Protein AF-A0A5Y3W620-F1 (afdb_monomer)

Solvent-accessible surface area (backbone atoms only — not comparable to full-atom values): 8914 Å² total; per-residue (Å²): 135,62,69,70,54,58,56,48,55,48,51,54,50,54,51,51,51,53,55,48,55,51,52,53,45,49,59,55,48,70,72,64,69,60,83,68,58,56,57,57,50,52,53,52,51,53,52,55,53,49,55,51,51,53,53,51,51,51,51,51,52,52,53,51,52,50,51,53,51,51,48,54,74,73,42,85,85,66,86,76,74,78,82,64,64,93,81,72,74,76,69,87,58,96,68,45,71,67,37,45,30,21,32,68,95,42,70,89,48,41,27,33,27,72,41,70,50,74,40,95,90,72,45,50,31,31,32,32,36,28,70,95,43,73,88,58,64,44,81,40,52,48,90,51,46,39,81,46,81,82,130

Radius of gyration: 24.28 Å; Cα contacts (8 Å, |Δi|>4): 126; chains: 1; bounding box: 57×31×63 Å

Secondary structure (DSSP, 8-state):
--HHHHHHHHHHHHHHHHHHHHHHHHHHHHTT--HHHHHHHHHHHHHHHHHHHHHHHHHHHHHHHHHHHHHHHH-TT----TTS-TT------SS-TT-EEEETTEEEEEEEEEEEEEETTTEEEEEEEEGGGTT--EEEEGGGEEEPPP-

pLDDT: mean 72.56, std 14.12, range [38.78, 90.69]

Nearest PDB structures (foldseek):
  5ycq-assembly1_A  TM=7.975E-01  e=5.982E-03  Escherichia coli 55989
  1vie-assembly1_A  TM=8.573E-01  e=1.016E-01  Escherichia coli
  2p4t-assembly1_A  TM=8.512E-01  e=1.221E-01  Escherichia coli
  3sfm-assembly1_A  TM=8.511E-01  e=1.662E-01  Escherichia coli
  6g4j-assembly1_A  TM=6.777E-01  e=6.438E-01  Bacillus subtilis subsp. subtilis str. 168

Structure (mmCIF, N/CA/C/O backbone):
data_AF-A0A5Y3W620-F1
#
_entry.id   AF-A0A5Y3W620-F1
#
loop_
_atom_site.group_PDB
_atom_site.id
_atom_site.type_symbol
_atom_site.label_atom_id
_atom_site.label_alt_id
_atom_site.label_comp_id
_atom_site.label_asym_id
_atom_site.label_entity_id
_atom_site.label_seq_id
_atom_site.pdbx_PDB_ins_code
_atom_site.Cartn_x
_atom_site.Cartn_y
_atom_site.Cartn_z
_atom_site.occupancy
_atom_site.B_iso_or_equiv
_atom_site.auth_seq_id
_atom_site.auth_comp_id
_atom_site.auth_asym_id
_atom_site.auth_atom_id
_atom_site.pdbx_PDB_model_num
ATOM 1 N N . MET A 1 1 ? 21.868 16.441 16.050 1.00 48.97 1 MET A N 1
ATOM 2 C CA . MET A 1 1 ? 21.662 15.408 15.009 1.00 48.97 1 MET A CA 1
ATOM 3 C C . MET A 1 1 ? 20.619 15.859 13.966 1.00 48.97 1 MET A C 1
ATOM 5 O O . MET A 1 1 ? 19.715 15.107 13.654 1.00 48.97 1 MET A O 1
ATOM 9 N N . LYS A 1 2 ? 20.716 17.093 13.433 1.00 49.09 2 LYS A N 1
ATOM 10 C CA . LYS A 1 2 ? 19.779 17.634 12.414 1.00 49.09 2 LYS A CA 1
ATOM 11 C C . LYS A 1 2 ? 20.323 17.539 10.981 1.00 49.09 2 LYS A C 1
ATOM 13 O O . LYS A 1 2 ? 19.581 17.253 10.056 1.00 49.09 2 LYS A O 1
ATOM 18 N N . ILE A 1 3 ? 21.641 17.665 10.839 1.00 46.03 3 ILE A N 1
ATOM 19 C CA . ILE A 1 3 ? 22.349 17.707 9.551 1.00 46.03 3 ILE A CA 1
ATOM 20 C C . ILE A 1 3 ? 22.187 16.398 8.747 1.00 46.03 3 ILE A C 1
ATOM 22 O O . ILE A 1 3 ? 22.045 16.431 7.532 1.00 46.03 3 ILE A O 1
ATOM 26 N N . ASN A 1 4 ? 22.122 15.241 9.419 1.00 46.78 4 ASN A N 1
ATOM 27 C CA . ASN A 1 4 ? 21.975 13.941 8.746 1.00 46.78 4 ASN A CA 1
ATOM 28 C C . ASN A 1 4 ? 20.578 13.690 8.154 1.00 46.78 4 ASN A C 1
ATOM 30 O O . ASN A 1 4 ? 20.454 12.836 7.280 1.00 46.78 4 ASN A O 1
ATOM 34 N N . HIS A 1 5 ? 19.540 14.385 8.633 1.00 47.38 5 HIS A N 1
ATOM 35 C CA . HIS A 1 5 ? 18.184 14.250 8.093 1.00 47.38 5 HIS A CA 1
ATOM 36 C C . HIS A 1 5 ? 18.023 15.118 6.838 1.00 47.38 5 HIS A C 1
ATOM 38 O O . HIS A 1 5 ? 17.559 14.637 5.814 1.00 47.38 5 HIS A O 1
ATOM 44 N N . GLU A 1 6 ? 18.537 16.352 6.872 1.00 47.28 6 GLU A N 1
ATOM 45 C CA . GLU A 1 6 ? 18.485 17.284 5.735 1.00 47.28 6 GLU A CA 1
ATOM 46 C C . GLU A 1 6 ? 19.289 16.793 4.518 1.00 47.28 6 GLU A C 1
ATOM 48 O O . GLU A 1 6 ? 18.844 16.936 3.381 1.00 47.28 6 GLU A O 1
ATOM 53 N N . ILE A 1 7 ? 20.452 16.164 4.734 1.00 54.06 7 ILE A N 1
ATOM 54 C CA . ILE A 1 7 ? 21.246 15.568 3.642 1.00 54.06 7 ILE A CA 1
ATOM 55 C C . ILE A 1 7 ? 20.510 14.371 3.017 1.00 54.06 7 ILE A C 1
ATOM 57 O O . ILE A 1 7 ? 20.578 14.169 1.804 1.00 54.06 7 ILE A O 1
ATOM 61 N N . ARG A 1 8 ? 19.778 13.599 3.829 1.00 56.22 8 ARG A N 1
ATOM 62 C CA . ARG A 1 8 ? 19.023 12.419 3.388 1.00 56.22 8 ARG A CA 1
ATOM 63 C C . ARG A 1 8 ? 17.788 12.802 2.577 1.00 56.22 8 ARG A C 1
ATOM 65 O O . ARG A 1 8 ? 17.552 12.215 1.526 1.00 56.22 8 ARG A O 1
ATOM 72 N N . ASP A 1 9 ? 17.072 13.836 3.011 1.00 64.06 9 ASP A N 1
ATOM 73 C CA . ASP A 1 9 ? 15.916 14.377 2.290 1.00 64.06 9 ASP A CA 1
ATOM 74 C C . ASP A 1 9 ? 16.324 14.960 0.930 1.00 64.06 9 ASP A C 1
ATOM 76 O O . ASP A 1 9 ? 15.617 14.794 -0.064 1.00 64.06 9 ASP A O 1
ATOM 80 N N . LYS A 1 10 ? 17.509 15.581 0.856 1.00 70.62 10 LYS A N 1
ATOM 81 C CA . LYS A 1 10 ? 18.071 16.077 -0.403 1.00 70.62 10 LYS A CA 1
ATOM 82 C C . LYS A 1 10 ? 18.451 14.940 -1.357 1.00 70.62 10 LYS A C 1
ATOM 84 O O . LYS A 1 10 ? 18.071 14.987 -2.521 1.00 70.62 10 LYS A O 1
ATOM 89 N N . ALA A 1 11 ? 19.123 13.897 -0.867 1.00 70.06 11 ALA A N 1
ATOM 90 C CA . ALA A 1 11 ? 19.478 12.733 -1.684 1.00 70.06 11 ALA A CA 1
ATOM 91 C C . ALA A 1 11 ? 18.236 11.982 -2.205 1.00 70.06 11 ALA A C 1
ATOM 93 O O . ALA A 1 11 ? 18.200 11.559 -3.359 1.00 70.06 11 ALA A O 1
ATOM 94 N N . ALA A 1 12 ? 17.190 11.862 -1.382 1.00 68.25 12 ALA A N 1
ATOM 95 C CA . ALA A 1 12 ? 15.919 11.269 -1.792 1.00 68.25 12 ALA A CA 1
ATOM 96 C C . ALA A 1 12 ? 15.217 12.096 -2.885 1.00 68.25 12 ALA A C 1
ATOM 98 O O . ALA A 1 12 ? 14.668 11.531 -3.833 1.00 68.25 12 ALA A O 1
ATOM 99 N N . LEU A 1 13 ? 15.265 13.429 -2.778 1.00 73.31 13 LEU A N 1
ATOM 100 C CA . LEU A 1 13 ? 14.707 14.341 -3.775 1.00 73.31 13 LEU A CA 1
ATOM 101 C C . LEU A 1 13 ? 15.482 14.285 -5.099 1.00 73.31 13 LEU A C 1
ATOM 103 O O . LEU A 1 13 ? 14.863 14.182 -6.158 1.00 73.31 13 LEU A O 1
ATOM 107 N N . ASP A 1 14 ? 16.813 14.297 -5.038 1.00 77.25 14 ASP A N 1
ATOM 108 C CA . ASP A 1 14 ? 17.683 14.211 -6.214 1.00 77.25 14 ASP A CA 1
ATOM 109 C C . ASP A 1 14 ? 17.464 12.878 -6.958 1.00 77.25 14 ASP A C 1
ATOM 111 O O . ASP A 1 14 ? 17.290 12.860 -8.178 1.00 77.25 14 ASP A O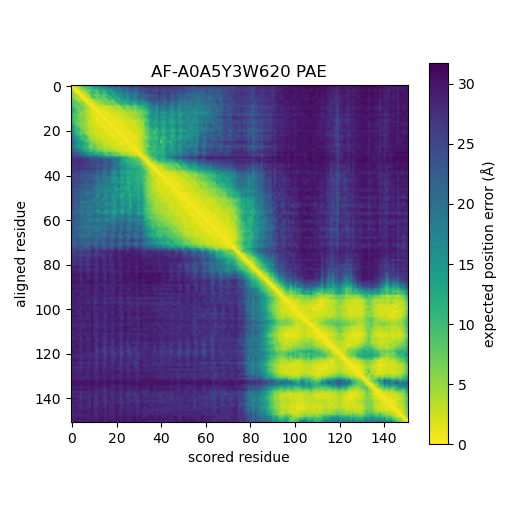 1
ATOM 115 N N . ASN A 1 15 ? 17.330 11.767 -6.226 1.00 75.62 15 ASN A N 1
ATOM 116 C CA . ASN A 1 15 ? 17.011 10.458 -6.805 1.00 75.62 15 ASN A CA 1
ATOM 117 C C . ASN A 1 15 ? 15.617 10.420 -7.457 1.00 75.62 15 ASN A C 1
ATOM 119 O O . ASN A 1 15 ? 15.450 9.852 -8.538 1.00 75.62 15 ASN A O 1
ATOM 123 N N . ALA A 1 16 ? 14.608 11.044 -6.841 1.00 69.44 16 ALA A N 1
ATOM 124 C CA . ALA A 1 16 ? 13.261 11.119 -7.408 1.00 69.44 16 ALA A CA 1
ATOM 125 C C . ALA A 1 16 ? 13.215 11.938 -8.711 1.00 69.44 16 ALA A C 1
ATOM 127 O O . ALA A 1 16 ? 12.456 11.605 -9.625 1.00 69.44 16 ALA A O 1
ATOM 128 N N . ILE A 1 17 ? 14.035 12.989 -8.815 1.00 78.25 17 ILE A N 1
ATOM 129 C CA . ILE A 1 17 ? 14.186 13.788 -10.038 1.00 78.25 17 ILE A CA 1
ATOM 130 C C . ILE A 1 17 ? 14.809 12.938 -11.149 1.00 78.25 17 ILE A C 1
ATOM 132 O O . ILE A 1 17 ? 14.248 12.877 -12.243 1.00 78.25 17 ILE A O 1
ATOM 136 N N . VAL A 1 18 ? 15.895 12.217 -10.852 1.00 81.69 18 VAL A N 1
ATOM 137 C CA . VAL A 1 18 ? 16.558 11.324 -11.817 1.00 81.69 18 VAL A CA 1
ATOM 138 C C . VAL A 1 18 ? 15.598 10.250 -12.331 1.00 81.69 18 VAL A C 1
ATOM 140 O O . VAL A 1 18 ? 15.491 10.044 -13.539 1.00 81.69 18 VAL A O 1
ATOM 143 N N . LEU A 1 19 ? 14.830 9.610 -11.444 1.00 73.81 19 LEU A N 1
ATOM 144 C CA . LEU A 1 19 ? 13.835 8.609 -11.841 1.00 73.81 19 LEU A CA 1
ATOM 145 C C . LEU A 1 19 ? 12.742 9.195 -12.747 1.00 73.81 19 LEU A C 1
ATOM 147 O O . LEU A 1 19 ? 12.287 8.522 -13.674 1.00 73.81 19 LEU A O 1
ATOM 151 N N . ARG A 1 20 ? 12.337 10.451 -12.519 1.00 76.75 20 ARG A N 1
ATOM 152 C CA . ARG A 1 20 ? 11.359 11.130 -13.376 1.00 76.75 20 ARG A CA 1
ATOM 153 C C . ARG A 1 20 ? 11.925 11.449 -14.759 1.00 76.75 20 ARG A C 1
ATOM 155 O O . ARG A 1 20 ? 11.252 11.190 -15.749 1.00 76.75 20 ARG A O 1
ATOM 162 N N . GLU A 1 21 ? 13.165 11.924 -14.844 1.00 82.62 21 GLU A N 1
ATOM 163 C CA . GLU A 1 21 ? 13.828 12.177 -16.130 1.00 82.62 21 GLU A CA 1
ATOM 164 C C . GLU A 1 21 ? 14.025 10.898 -16.954 1.00 82.62 21 GLU A C 1
ATOM 166 O O . GLU A 1 21 ? 13.873 10.910 -18.177 1.00 82.62 21 GLU A O 1
ATOM 171 N N . ILE A 1 22 ? 14.339 9.784 -16.288 1.00 78.38 22 ILE A N 1
ATOM 172 C CA . ILE A 1 22 ? 14.429 8.460 -16.912 1.00 78.38 22 ILE A CA 1
ATOM 173 C C . ILE A 1 22 ? 13.056 8.057 -17.471 1.00 78.38 22 ILE A C 1
ATOM 175 O O . ILE A 1 22 ? 12.968 7.681 -18.638 1.00 78.38 22 ILE A O 1
ATOM 179 N N . ALA A 1 23 ? 11.978 8.206 -16.696 1.00 73.25 23 ALA A N 1
ATOM 180 C CA . ALA A 1 23 ? 10.620 7.899 -17.153 1.00 73.25 23 ALA A CA 1
ATOM 181 C C . ALA A 1 23 ? 10.170 8.772 -18.343 1.00 73.25 23 ALA A C 1
ATOM 183 O O . ALA A 1 23 ? 9.550 8.273 -19.283 1.00 73.25 23 ALA A O 1
ATOM 184 N N . ASP A 1 24 ? 10.526 10.057 -18.352 1.00 79.06 24 ASP A N 1
ATOM 185 C CA . ASP A 1 24 ? 10.214 10.959 -19.464 1.00 79.06 24 ASP A CA 1
ATOM 186 C C . ASP A 1 24 ? 11.003 10.593 -20.735 1.00 79.06 24 ASP A C 1
ATOM 188 O O . ASP A 1 24 ? 10.464 10.649 -21.847 1.00 79.06 24 ASP A O 1
ATOM 192 N N . ARG A 1 25 ? 12.256 10.130 -20.595 1.00 77.44 25 ARG A N 1
ATOM 193 C CA . ARG A 1 25 ? 13.019 9.563 -21.721 1.00 77.44 25 ARG A CA 1
ATOM 194 C C . ARG A 1 25 ? 12.406 8.269 -22.238 1.00 77.44 25 ARG A C 1
ATOM 196 O O . ARG A 1 25 ? 12.301 8.143 -23.452 1.00 77.44 25 ARG A O 1
ATOM 203 N N . MET A 1 26 ? 11.914 7.380 -21.367 1.00 68.06 26 MET A N 1
ATOM 204 C CA . MET A 1 26 ? 11.184 6.171 -21.789 1.00 68.06 26 MET A CA 1
ATOM 205 C C . MET A 1 26 ? 9.994 6.520 -22.671 1.00 68.06 26 MET A C 1
ATOM 207 O O . MET A 1 26 ? 9.790 5.908 -23.716 1.00 68.06 26 MET A O 1
ATOM 211 N N . LEU A 1 27 ? 9.211 7.517 -22.253 1.00 67.88 27 LEU A N 1
ATOM 212 C CA . LEU A 1 27 ? 8.036 7.948 -22.997 1.00 67.88 27 LEU A CA 1
ATOM 213 C C . LEU A 1 27 ? 8.428 8.539 -24.361 1.00 67.88 27 LEU A C 1
ATOM 215 O O . LEU A 1 27 ? 7.734 8.329 -25.352 1.00 67.88 27 LEU A O 1
ATOM 219 N N . SER A 1 28 ? 9.558 9.245 -24.436 1.00 68.75 28 SER A N 1
ATOM 220 C CA . SER A 1 28 ? 10.090 9.821 -25.677 1.00 68.75 28 SER A CA 1
ATOM 221 C C . SER A 1 28 ? 10.711 8.773 -26.620 1.00 68.75 28 SER A C 1
ATOM 223 O O . SER A 1 28 ? 10.518 8.838 -27.835 1.00 68.75 28 SER A O 1
ATOM 225 N N . GLU A 1 29 ? 11.417 7.777 -26.080 1.00 66.12 29 GLU A N 1
ATOM 226 C CA . GLU A 1 29 ? 12.103 6.715 -26.833 1.00 66.12 29 GLU A CA 1
ATOM 227 C C . GLU A 1 29 ? 11.146 5.622 -27.317 1.00 66.12 29 GLU A C 1
ATOM 229 O O . GLU A 1 29 ? 11.227 5.223 -28.481 1.00 66.12 29 GLU A O 1
ATOM 234 N N . ALA A 1 30 ? 10.157 5.236 -26.502 1.00 60.69 30 ALA A N 1
ATOM 235 C CA . ALA A 1 30 ? 9.071 4.347 -26.922 1.00 60.69 30 ALA A CA 1
ATOM 236 C C . ALA A 1 30 ? 8.309 4.913 -28.136 1.00 60.69 30 ALA A C 1
ATOM 238 O O . ALA A 1 30 ? 7.882 4.165 -29.014 1.00 60.69 30 ALA A O 1
ATOM 239 N N . ASN A 1 31 ? 8.209 6.244 -28.232 1.00 62.25 31 ASN A N 1
ATOM 240 C CA . ASN A 1 31 ? 7.606 6.940 -29.368 1.00 62.25 31 ASN A CA 1
ATOM 241 C C . ASN A 1 31 ? 8.525 7.036 -30.611 1.00 62.25 31 ASN A C 1
ATOM 243 O O . ASN A 1 31 ? 8.047 7.411 -31.681 1.00 62.25 31 ASN A O 1
ATOM 247 N N . ARG A 1 32 ? 9.824 6.703 -30.510 1.00 66.06 32 ARG A N 1
ATOM 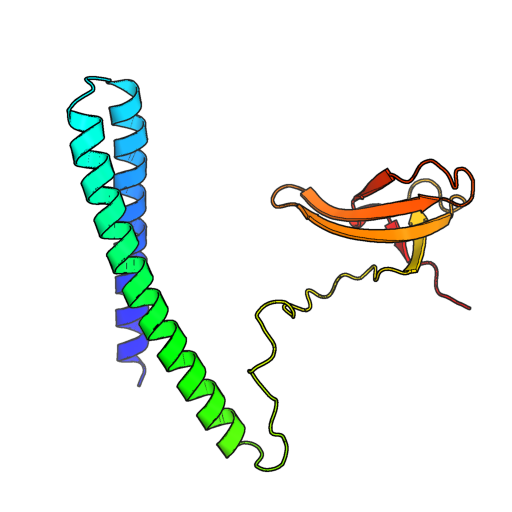248 C CA . ARG A 1 32 ? 10.832 6.802 -31.595 1.00 66.06 32 ARG A CA 1
ATOM 249 C C . ARG A 1 32 ? 11.292 5.465 -32.198 1.00 66.06 32 ARG A C 1
ATOM 251 O O . ARG A 1 32 ? 12.026 5.493 -33.179 1.00 66.06 32 ARG A O 1
ATOM 258 N N . SER A 1 33 ? 10.894 4.340 -31.605 1.00 56.88 33 SER A N 1
ATOM 259 C CA . SER A 1 33 ? 11.313 2.946 -31.853 1.00 56.88 33 SER A CA 1
ATOM 260 C C . SER A 1 33 ? 12.392 2.663 -32.921 1.00 56.88 33 SER A C 1
ATOM 262 O O . SER A 1 33 ? 12.141 2.641 -34.128 1.00 56.88 33 SER A O 1
ATOM 264 N N . ASN A 1 34 ? 13.565 2.258 -32.417 1.00 56.25 34 ASN A N 1
ATOM 265 C CA . ASN A 1 34 ? 14.432 1.247 -33.022 1.00 56.25 34 ASN A CA 1
ATOM 266 C C . ASN A 1 34 ? 14.845 0.264 -31.899 1.00 56.25 34 ASN A C 1
ATOM 268 O O . ASN A 1 34 ? 15.372 0.687 -30.871 1.00 56.25 34 ASN A O 1
ATOM 272 N N . ARG A 1 35 ? 14.575 -1.040 -32.069 1.00 58.88 35 ARG A N 1
ATOM 273 C CA . ARG A 1 35 ? 14.463 -2.064 -30.992 1.00 58.88 35 ARG A CA 1
ATOM 274 C C . ARG A 1 35 ? 15.721 -2.320 -30.138 1.00 58.88 35 ARG A C 1
ATOM 276 O O . ARG A 1 35 ? 15.652 -3.033 -29.143 1.00 58.88 35 ARG A O 1
ATOM 283 N N . THR A 1 36 ? 16.878 -1.791 -30.524 1.00 56.41 36 THR A N 1
ATOM 284 C CA . THR A 1 36 ? 18.163 -1.980 -29.828 1.00 56.41 36 THR A CA 1
ATOM 285 C C . THR A 1 36 ? 18.397 -0.990 -28.687 1.00 56.41 36 THR A C 1
ATOM 287 O O . THR A 1 36 ? 19.053 -1.356 -27.713 1.00 56.41 36 THR A O 1
ATOM 290 N N . LEU A 1 37 ? 17.852 0.230 -28.766 1.00 58.28 37 LEU A N 1
ATOM 291 C CA . LEU A 1 37 ? 17.948 1.210 -27.673 1.00 58.28 37 LEU A CA 1
ATOM 292 C C . LEU A 1 37 ? 17.079 0.802 -26.478 1.00 58.28 37 LEU A C 1
ATOM 294 O O . LEU A 1 37 ? 17.531 0.914 -25.340 1.00 58.28 37 LEU A O 1
ATOM 298 N N . ASP A 1 38 ? 15.915 0.199 -26.743 1.00 6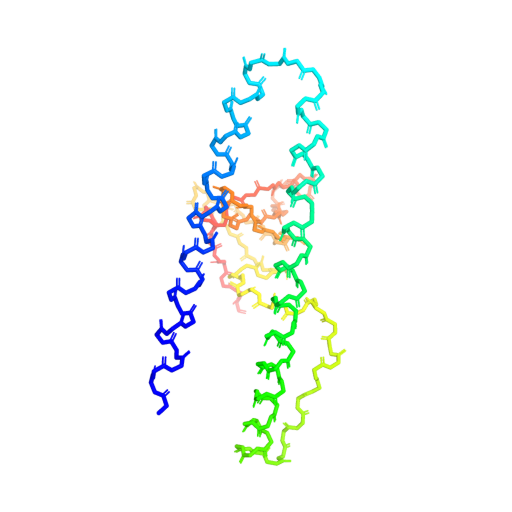3.34 38 ASP A N 1
ATOM 299 C CA . ASP A 1 38 ? 15.025 -0.330 -25.706 1.00 63.34 38 ASP A CA 1
ATOM 300 C C . ASP A 1 38 ? 15.765 -1.322 -24.788 1.00 63.34 38 ASP A C 1
ATOM 302 O O . ASP A 1 38 ? 15.700 -1.211 -23.567 1.00 63.34 38 ASP A O 1
ATOM 306 N N . SER A 1 39 ? 16.547 -2.258 -25.342 1.00 60.53 39 SER A N 1
ATOM 307 C CA . SER A 1 39 ? 17.222 -3.294 -24.540 1.00 60.53 39 SER A CA 1
ATOM 308 C C . SER A 1 39 ? 18.308 -2.751 -23.603 1.00 60.53 39 SER A C 1
ATOM 310 O O . SER A 1 39 ? 18.469 -3.275 -22.501 1.00 60.53 39 SER A O 1
ATOM 312 N N . ILE A 1 40 ? 19.070 -1.740 -24.029 1.00 67.69 40 ILE A N 1
ATOM 313 C CA . ILE A 1 40 ? 20.124 -1.129 -23.200 1.00 67.69 40 ILE A CA 1
ATOM 314 C C . ILE A 1 40 ? 19.480 -0.283 -22.098 1.00 67.69 40 ILE A C 1
ATOM 316 O O . ILE A 1 40 ? 19.904 -0.329 -20.943 1.00 67.69 40 ILE A O 1
ATOM 320 N N . PHE A 1 41 ? 18.413 0.436 -22.446 1.00 66.69 41 PHE A N 1
ATOM 321 C CA . PHE A 1 41 ? 17.665 1.261 -21.512 1.00 66.69 41 PHE A CA 1
ATOM 322 C C . PHE A 1 41 ? 16.988 0.421 -20.417 1.00 66.69 41 PHE A C 1
ATOM 324 O O . PHE A 1 41 ? 17.138 0.714 -19.230 1.00 66.69 41 PHE A O 1
ATOM 331 N N . TYR A 1 42 ? 16.304 -0.669 -20.788 1.00 71.62 42 TYR A N 1
ATOM 332 C CA . TYR A 1 42 ? 15.670 -1.577 -19.824 1.00 71.62 42 TYR A CA 1
ATOM 333 C C . TYR A 1 42 ? 16.683 -2.205 -18.865 1.00 71.62 42 TYR A C 1
ATOM 335 O O . TYR A 1 42 ? 16.399 -2.301 -17.673 1.00 71.62 42 TYR A O 1
ATOM 343 N N . ALA A 1 43 ? 17.864 -2.594 -19.353 1.00 71.31 43 ALA A N 1
ATOM 344 C CA . ALA A 1 43 ? 18.918 -3.139 -18.501 1.00 71.31 43 ALA A CA 1
ATOM 345 C C . ALA A 1 43 ? 19.413 -2.106 -17.474 1.00 71.31 43 ALA A C 1
ATOM 347 O O . ALA A 1 43 ? 19.581 -2.436 -16.303 1.00 71.31 43 ALA A O 1
ATOM 348 N N . HIS A 1 44 ? 19.592 -0.848 -17.885 1.00 77.12 44 HIS A N 1
ATOM 349 C CA . HIS A 1 44 ? 20.025 0.219 -16.984 1.00 77.12 44 HIS A CA 1
ATOM 350 C C . HIS A 1 44 ? 18.970 0.552 -15.918 1.00 77.12 44 HIS A C 1
ATOM 352 O O . HIS A 1 44 ? 19.305 0.692 -14.741 1.00 77.12 44 HIS A O 1
ATOM 358 N N . LEU A 1 45 ? 17.692 0.607 -16.309 1.00 76.19 45 LEU A N 1
ATOM 359 C CA . LEU A 1 45 ? 16.578 0.811 -15.383 1.00 76.19 45 LEU A CA 1
ATOM 360 C C . LEU A 1 45 ? 16.490 -0.320 -14.354 1.00 76.19 45 LEU A C 1
ATOM 362 O O . LEU A 1 45 ? 16.338 -0.052 -13.166 1.00 76.19 45 LEU A O 1
ATOM 366 N N . LEU A 1 46 ? 16.606 -1.576 -14.796 1.00 72.38 46 LEU A N 1
ATOM 367 C CA . LEU A 1 46 ? 16.510 -2.727 -13.901 1.00 72.38 46 LEU A CA 1
ATOM 368 C C . LEU A 1 46 ? 17.606 -2.690 -12.829 1.00 72.38 46 LEU A C 1
ATOM 370 O O . LEU A 1 46 ? 17.315 -2.908 -11.656 1.00 72.38 46 LEU A O 1
ATOM 374 N N . THR A 1 47 ? 18.837 -2.362 -13.229 1.00 75.19 47 THR A N 1
ATOM 375 C CA . THR A 1 47 ? 19.974 -2.221 -12.313 1.00 75.19 47 THR A CA 1
ATOM 376 C C . THR A 1 47 ? 19.765 -1.061 -11.339 1.00 75.19 47 THR A C 1
ATOM 378 O O . THR A 1 47 ? 19.887 -1.250 -10.135 1.00 75.19 47 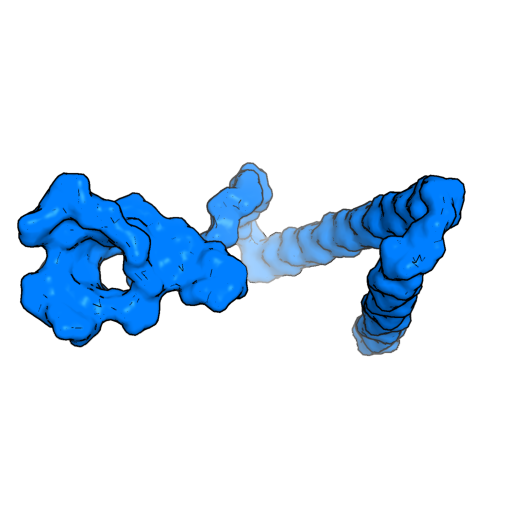THR A O 1
ATOM 381 N N . SER A 1 48 ? 19.345 0.112 -11.824 1.00 77.06 48 SER A N 1
ATOM 382 C CA . SER A 1 48 ? 19.098 1.277 -10.962 1.00 77.06 48 SER A CA 1
ATOM 383 C C . SER A 1 48 ? 17.960 1.043 -9.958 1.00 77.06 48 SER A C 1
ATOM 385 O O . SER A 1 48 ? 18.069 1.421 -8.791 1.00 77.06 48 SER A O 1
ATOM 387 N N . CYS A 1 49 ? 16.882 0.375 -10.376 1.00 75.56 49 CYS A N 1
ATOM 388 C CA . CYS A 1 49 ? 15.804 -0.011 -9.471 1.00 75.56 49 CYS A CA 1
ATOM 389 C C . CYS A 1 49 ? 16.251 -1.068 -8.453 1.00 75.56 49 CYS A C 1
ATOM 391 O O . CYS A 1 49 ? 15.802 -1.020 -7.309 1.00 75.56 49 CYS A O 1
ATOM 393 N N . ALA A 1 50 ? 17.110 -2.012 -8.846 1.00 74.44 50 ALA A N 1
ATOM 394 C CA . ALA A 1 50 ? 17.642 -3.025 -7.940 1.00 74.44 50 ALA A CA 1
ATOM 395 C C . ALA A 1 50 ? 18.507 -2.395 -6.838 1.00 74.44 50 ALA A C 1
ATOM 397 O O . ALA A 1 50 ? 18.262 -2.658 -5.661 1.00 74.44 50 ALA A O 1
ATOM 398 N N . ASP A 1 51 ? 19.423 -1.496 -7.206 1.00 82.44 51 ASP A N 1
ATOM 399 C CA . ASP A 1 51 ? 20.289 -0.793 -6.253 1.00 82.44 51 ASP A CA 1
ATOM 400 C C . ASP A 1 51 ? 19.464 0.044 -5.261 1.00 82.44 51 ASP A C 1
ATOM 402 O O . ASP A 1 51 ? 19.661 -0.034 -4.046 1.00 82.44 51 ASP A O 1
ATOM 406 N N . PHE A 1 52 ? 18.455 0.771 -5.757 1.00 82.12 52 PHE A N 1
ATOM 407 C CA . PHE A 1 52 ? 17.539 1.534 -4.905 1.00 82.12 52 PHE A CA 1
ATOM 408 C C . PHE A 1 52 ? 16.767 0.644 -3.922 1.00 82.12 52 PHE A C 1
ATOM 410 O O . PHE A 1 52 ? 16.605 0.997 -2.753 1.00 82.12 52 PHE A O 1
ATOM 417 N N . LEU A 1 53 ? 16.272 -0.511 -4.377 1.00 78.56 53 LEU A N 1
ATOM 418 C CA . LEU A 1 53 ? 15.535 -1.439 -3.520 1.00 78.56 53 LEU A CA 1
ATOM 419 C C . LEU A 1 53 ? 16.421 -2.033 -2.423 1.00 78.56 53 LEU A C 1
ATOM 421 O O . LEU A 1 53 ? 15.934 -2.253 -1.312 1.00 78.56 53 LEU A O 1
ATOM 425 N N . ASP A 1 54 ? 17.695 -2.282 -2.706 1.00 82.56 54 ASP A N 1
ATOM 426 C CA . ASP A 1 54 ? 18.637 -2.792 -1.714 1.00 82.56 54 ASP A CA 1
ATOM 427 C C . ASP A 1 54 ? 18.992 -1.740 -0.664 1.00 82.56 54 ASP A C 1
ATOM 429 O O . ASP A 1 54 ? 18.988 -2.046 0.533 1.00 82.56 54 ASP A O 1
ATOM 433 N N . ASP A 1 55 ? 19.211 -0.493 -1.070 1.00 82.44 55 ASP A N 1
ATOM 434 C CA . ASP A 1 55 ? 19.439 0.600 -0.124 1.00 82.44 55 ASP A CA 1
ATOM 435 C C . ASP A 1 55 ? 18.191 0.885 0.720 1.00 82.44 55 ASP A C 1
ATOM 437 O O . ASP A 1 55 ? 18.279 0.997 1.947 1.00 82.44 55 ASP A O 1
ATOM 441 N N . PHE A 1 56 ? 17.005 0.856 0.106 1.00 83.44 56 PHE A N 1
ATOM 442 C CA . PHE A 1 56 ? 15.735 0.971 0.820 1.00 83.44 56 PHE A CA 1
ATOM 443 C C . PHE A 1 56 ? 15.529 -0.165 1.837 1.00 83.44 56 PHE A C 1
ATOM 445 O O . PHE A 1 56 ? 15.069 0.068 2.957 1.00 83.44 56 PHE A O 1
ATOM 452 N N . ARG A 1 57 ? 15.887 -1.409 1.487 1.00 82.25 57 ARG A N 1
ATOM 453 C CA . ARG A 1 57 ? 15.810 -2.561 2.405 1.00 82.25 57 ARG A CA 1
ATOM 454 C C . ARG A 1 57 ? 16.739 -2.404 3.604 1.00 82.25 57 ARG A C 1
ATOM 456 O O . ARG A 1 57 ? 16.316 -2.715 4.719 1.00 82.25 57 ARG A O 1
ATOM 463 N N . LYS A 1 58 ? 17.970 -1.926 3.393 1.00 85.62 58 LYS A N 1
ATOM 464 C CA . LYS A 1 58 ? 18.937 -1.677 4.474 1.00 85.62 58 LYS A CA 1
ATOM 465 C C . LYS A 1 58 ? 18.416 -0.617 5.439 1.00 85.62 58 LYS A C 1
ATOM 467 O O . LYS A 1 58 ? 18.356 -0.874 6.639 1.00 85.62 58 LYS A O 1
ATOM 472 N N . GLU A 1 59 ? 17.945 0.518 4.925 1.00 85.12 59 GLU A N 1
ATOM 473 C CA . GLU A 1 59 ? 17.398 1.587 5.768 1.00 85.12 59 GLU A CA 1
ATOM 474 C C . GLU A 1 59 ? 16.157 1.119 6.547 1.00 85.12 59 GLU A C 1
ATOM 476 O O . GLU A 1 59 ? 16.021 1.392 7.741 1.00 85.12 59 GLU A O 1
ATOM 481 N N . ASN A 1 60 ? 15.273 0.338 5.917 1.00 85.75 60 ASN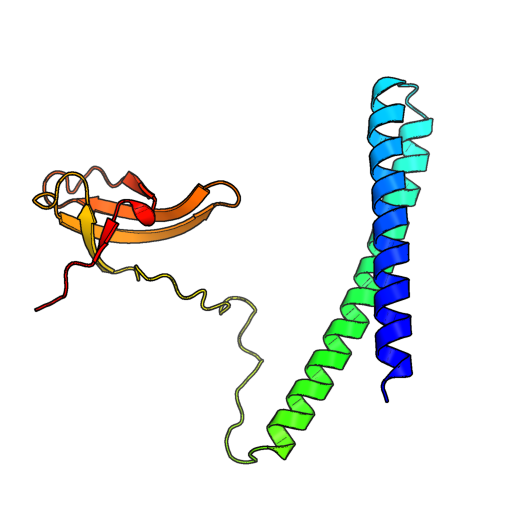 A N 1
ATOM 482 C CA . ASN A 1 60 ? 14.096 -0.210 6.592 1.00 85.75 60 ASN A CA 1
ATOM 483 C C . ASN A 1 60 ? 14.477 -1.157 7.744 1.00 85.75 60 ASN A C 1
ATOM 485 O O . ASN A 1 60 ? 13.863 -1.118 8.813 1.00 85.75 60 ASN A O 1
ATOM 489 N N . ALA A 1 61 ? 15.506 -1.986 7.549 1.00 85.38 61 ALA A N 1
ATOM 490 C CA . ALA A 1 61 ? 16.018 -2.873 8.588 1.00 85.38 61 ALA A CA 1
ATOM 491 C C . ALA A 1 61 ? 16.600 -2.086 9.776 1.00 85.38 61 ALA A C 1
ATOM 493 O O . ALA A 1 61 ? 16.303 -2.409 10.929 1.00 85.38 61 ALA A O 1
ATOM 494 N N . GLU A 1 62 ? 17.360 -1.022 9.511 1.00 87.00 62 GLU A N 1
ATOM 495 C CA . GLU A 1 62 ? 17.907 -0.145 10.552 1.00 87.00 62 GLU A CA 1
ATOM 496 C C . GLU A 1 62 ? 16.807 0.575 11.340 1.00 87.00 62 GLU A C 1
ATOM 498 O O . GLU A 1 62 ? 16.836 0.589 12.573 1.00 87.00 62 GLU A O 1
ATOM 503 N N . LEU A 1 63 ? 15.798 1.121 10.656 1.00 89.12 63 LEU A N 1
ATOM 504 C CA . LEU A 1 63 ? 14.666 1.789 11.303 1.00 89.12 63 LEU A CA 1
ATOM 505 C C . LEU A 1 63 ? 13.858 0.823 12.176 1.00 89.12 63 LEU A C 1
ATOM 507 O O . LEU A 1 63 ? 13.474 1.175 13.293 1.00 89.12 63 LEU A O 1
ATOM 511 N N . ARG A 1 64 ? 13.651 -0.418 11.718 1.00 85.25 64 ARG A N 1
ATOM 512 C CA . ARG A 1 64 ? 13.019 -1.472 12.528 1.00 85.25 64 ARG A CA 1
ATOM 513 C C . ARG A 1 64 ? 13.843 -1.800 13.770 1.00 85.25 64 ARG A C 1
ATOM 515 O O . ARG A 1 64 ? 13.271 -1.924 14.851 1.00 85.25 64 ARG A O 1
ATOM 522 N N . ALA A 1 65 ? 15.166 -1.896 13.650 1.00 83.19 65 ALA A N 1
ATOM 523 C CA . ALA A 1 65 ? 16.044 -2.149 14.792 1.00 83.19 65 ALA A CA 1
ATOM 524 C C . ALA A 1 65 ? 15.995 -1.008 15.823 1.00 83.19 65 ALA A C 1
ATOM 526 O O . ALA A 1 65 ? 15.898 -1.264 17.026 1.00 83.19 65 ALA A O 1
ATOM 527 N N . GLN A 1 66 ? 15.993 0.246 15.363 1.00 83.38 66 GLN A N 1
ATOM 528 C CA . GLN A 1 66 ? 15.850 1.412 16.236 1.00 83.38 66 GLN A CA 1
ATOM 529 C C . GLN A 1 66 ? 14.490 1.425 16.938 1.00 83.38 66 GLN A C 1
ATOM 531 O O . GLN A 1 66 ? 14.435 1.635 18.148 1.00 83.38 66 GLN A O 1
ATOM 536 N N . LEU A 1 67 ? 13.404 1.134 16.217 1.00 83.25 67 LEU A N 1
ATOM 537 C CA . LEU A 1 67 ? 12.063 1.058 16.795 1.00 83.25 67 LEU A CA 1
ATOM 538 C C . LEU A 1 67 ? 11.981 -0.010 17.896 1.00 83.25 67 LEU A C 1
ATOM 540 O O . LEU A 1 67 ? 11.476 0.273 18.981 1.00 83.25 67 LEU A O 1
ATOM 544 N N . VAL A 1 68 ? 12.545 -1.199 17.659 1.00 83.81 68 VAL A N 1
ATOM 545 C CA . VAL A 1 68 ? 12.624 -2.273 18.664 1.00 83.81 68 VAL A CA 1
ATOM 546 C C . VAL A 1 68 ? 13.431 -1.833 19.888 1.00 83.81 68 VAL A C 1
ATOM 548 O O . VAL A 1 68 ? 13.035 -2.114 21.020 1.00 83.81 68 VAL A O 1
ATOM 551 N N . ALA A 1 69 ? 14.548 -1.128 19.695 1.00 81.50 69 ALA A N 1
ATOM 552 C CA . ALA A 1 69 ? 15.359 -0.616 20.798 1.00 81.50 69 ALA A CA 1
ATOM 553 C C . ALA A 1 69 ? 14.605 0.437 21.631 1.00 81.50 69 ALA A C 1
ATOM 555 O O . ALA A 1 69 ? 14.606 0.357 22.860 1.00 81.50 69 ALA A O 1
ATOM 556 N N . PHE A 1 70 ? 13.905 1.371 20.980 1.00 76.94 70 PHE A N 1
ATOM 557 C CA . PHE A 1 70 ? 13.063 2.363 21.655 1.00 76.94 70 PHE A CA 1
ATOM 558 C C . PHE A 1 70 ? 11.912 1.717 22.428 1.00 76.94 70 PHE A C 1
ATOM 560 O O . PHE A 1 70 ? 11.649 2.105 23.562 1.00 76.94 70 PHE A O 1
ATOM 567 N N . GLN A 1 71 ? 11.257 0.705 21.860 1.00 71.88 71 GLN A N 1
ATOM 568 C CA . GLN A 1 71 ? 10.174 -0.020 22.529 1.00 71.88 71 GLN A CA 1
ATOM 569 C C . GLN A 1 71 ? 10.671 -0.776 23.766 1.00 71.88 71 GLN A C 1
ATOM 571 O O . GLN A 1 71 ? 10.063 -0.672 24.830 1.00 71.88 71 GLN A O 1
ATOM 576 N N . LYS A 1 72 ? 11.820 -1.458 23.662 1.00 71.19 72 LYS A N 1
ATOM 577 C CA . LYS A 1 72 ? 12.469 -2.116 24.808 1.00 71.19 72 LYS A CA 1
ATOM 578 C C . LYS A 1 72 ? 12.854 -1.127 25.909 1.00 71.19 72 LYS A C 1
ATOM 580 O O . LYS A 1 72 ? 12.734 -1.460 27.084 1.00 71.19 72 LYS A O 1
ATOM 585 N N . ALA A 1 73 ? 13.303 0.072 25.540 1.00 71.25 73 ALA A N 1
ATOM 586 C CA . ALA A 1 73 ? 13.657 1.120 26.493 1.00 71.25 73 ALA A CA 1
ATOM 587 C C . ALA A 1 73 ? 12.428 1.798 27.130 1.00 71.25 73 ALA A C 1
ATOM 589 O O . ALA A 1 73 ? 12.506 2.238 28.274 1.00 71.25 73 ALA A O 1
ATOM 590 N N . ALA A 1 74 ? 11.302 1.881 26.412 1.00 69.62 74 ALA A N 1
ATOM 591 C CA . ALA A 1 74 ? 10.094 2.569 26.867 1.00 69.62 74 ALA A CA 1
ATOM 592 C C . ALA A 1 74 ? 9.205 1.719 27.791 1.00 69.62 74 ALA A C 1
ATOM 594 O O . ALA A 1 74 ? 8.494 2.291 28.616 1.00 69.62 74 ALA A O 1
ATOM 595 N N . ASN A 1 75 ? 9.218 0.381 27.681 1.00 57.12 75 ASN A N 1
ATOM 596 C CA . ASN A 1 75 ? 8.484 -0.487 28.606 1.00 57.12 75 ASN A CA 1
ATOM 597 C C . ASN A 1 75 ? 8.982 -1.955 28.560 1.00 57.12 75 ASN A C 1
ATOM 599 O O . ASN A 1 75 ? 8.698 -2.654 27.586 1.00 57.12 75 ASN A O 1
ATOM 603 N N . PRO A 1 76 ? 9.663 -2.487 29.596 1.00 54.59 76 PRO A N 1
ATOM 604 C CA . PRO A 1 76 ? 10.185 -3.860 29.577 1.00 54.59 76 PRO A CA 1
ATOM 605 C C . PRO A 1 76 ? 9.099 -4.953 29.650 1.00 54.59 76 PRO A C 1
ATOM 607 O O . PRO A 1 76 ? 9.414 -6.129 29.494 1.00 54.59 76 PRO A O 1
ATOM 610 N N . ALA A 1 77 ? 7.830 -4.591 29.883 1.00 53.91 77 ALA A N 1
ATOM 611 C CA . ALA A 1 77 ? 6.736 -5.537 30.129 1.00 53.91 77 ALA A CA 1
ATOM 612 C C . ALA A 1 77 ? 5.878 -5.890 28.898 1.00 53.91 77 ALA A C 1
ATOM 614 O O . ALA A 1 77 ? 5.001 -6.745 29.003 1.00 53.91 77 ALA A O 1
ATOM 615 N N . VAL A 1 78 ? 6.096 -5.265 27.736 1.00 51.44 78 VAL A N 1
ATOM 616 C CA . VAL A 1 78 ? 5.272 -5.517 26.540 1.00 51.44 78 VAL A CA 1
ATOM 617 C C . VAL A 1 78 ? 6.166 -5.949 25.385 1.00 51.44 78 VAL A C 1
ATOM 619 O O . VAL A 1 78 ? 6.563 -5.155 24.537 1.00 51.44 78 VAL A O 1
ATOM 622 N N . ALA A 1 79 ? 6.495 -7.239 25.362 1.00 48.59 79 ALA A N 1
ATOM 623 C CA . ALA A 1 79 ? 7.043 -7.881 24.178 1.00 48.59 79 ALA A CA 1
ATOM 624 C C . ALA A 1 79 ? 5.911 -8.034 23.151 1.00 48.59 79 ALA A C 1
ATOM 626 O O . ALA A 1 79 ? 5.137 -8.987 23.204 1.00 48.59 79 ALA A O 1
ATOM 627 N N . PHE A 1 80 ? 5.773 -7.058 22.253 1.00 50.97 80 PHE A N 1
ATOM 628 C CA . PHE A 1 80 ? 4.922 -7.204 21.078 1.00 50.97 80 PHE A CA 1
ATOM 629 C C . PHE A 1 80 ? 5.710 -7.988 20.028 1.00 50.97 80 PHE A C 1
ATOM 631 O O . PHE A 1 80 ? 6.764 -7.543 19.568 1.00 50.97 80 PHE A O 1
ATOM 638 N N . ASP A 1 81 ? 5.236 -9.187 19.713 1.00 48.84 81 ASP A N 1
ATOM 639 C CA . ASP A 1 81 ? 5.869 -10.072 18.748 1.00 48.84 81 ASP A CA 1
ATOM 640 C C . ASP A 1 81 ? 5.723 -9.496 17.329 1.00 48.84 81 ASP A C 1
ATOM 642 O O . ASP A 1 81 ? 4.627 -9.417 16.776 1.00 48.84 81 ASP A O 1
ATOM 646 N N . LEU A 1 82 ? 6.840 -9.055 16.743 1.00 52.38 82 LEU A N 1
ATOM 647 C CA . LEU A 1 82 ? 6.910 -8.607 15.348 1.00 52.38 82 LEU A CA 1
ATOM 648 C C . LEU A 1 82 ? 7.027 -9.786 14.362 1.00 52.38 82 LEU A C 1
ATOM 650 O O . LEU A 1 82 ? 7.134 -9.552 13.160 1.00 52.38 82 LEU A O 1
ATOM 654 N N . ALA A 1 83 ? 6.992 -11.040 14.835 1.00 51.78 83 ALA A N 1
ATOM 655 C CA . ALA A 1 83 ? 6.908 -12.225 13.979 1.00 51.78 83 ALA A CA 1
ATOM 656 C C . ALA A 1 83 ? 5.507 -12.445 13.377 1.00 51.78 83 ALA A C 1
ATOM 658 O O . ALA A 1 83 ? 5.301 -13.394 12.619 1.00 51.78 83 ALA A O 1
ATOM 659 N N . GLY A 1 84 ? 4.546 -11.559 13.658 1.00 45.06 84 GLY A N 1
ATOM 660 C CA . GLY A 1 84 ? 3.321 -11.467 12.877 1.00 45.06 84 GLY A CA 1
ATOM 661 C C . GLY A 1 84 ? 3.664 -11.049 11.451 1.00 45.06 84 GLY A C 1
ATOM 662 O O . GLY A 1 84 ? 4.044 -9.903 11.214 1.00 45.06 84 GLY A O 1
ATOM 663 N N . GLY A 1 85 ? 3.549 -11.989 10.511 1.00 38.78 85 GLY A N 1
ATOM 664 C CA . GLY A 1 85 ? 3.676 -11.738 9.079 1.00 38.78 85 GLY A CA 1
ATOM 665 C C . GLY A 1 85 ? 2.908 -10.489 8.639 1.00 38.78 85 GLY A C 1
ATOM 666 O O . GLY A 1 85 ? 1.970 -10.043 9.297 1.00 38.78 85 GLY A O 1
ATOM 667 N N . SER A 1 86 ? 3.327 -9.930 7.508 1.00 45.28 86 SER A N 1
ATOM 668 C CA . SER A 1 86 ? 2.907 -8.665 6.882 1.00 45.28 86 SER A CA 1
ATOM 669 C C . SER A 1 86 ? 1.400 -8.415 6.672 1.00 45.28 86 SER A C 1
ATOM 671 O O . SER A 1 86 ? 1.040 -7.441 6.017 1.00 45.28 86 SER A O 1
ATOM 673 N N . ASP A 1 87 ? 0.511 -9.230 7.228 1.00 47.09 87 ASP A N 1
ATOM 674 C CA . ASP A 1 87 ? -0.928 -9.219 6.961 1.00 47.09 87 ASP A CA 1
ATOM 675 C C . ASP A 1 87 ? -1.751 -8.365 7.932 1.00 47.09 87 ASP A C 1
ATOM 677 O O . ASP A 1 87 ? -2.963 -8.243 7.779 1.00 47.09 87 ASP A O 1
ATOM 681 N N . SER A 1 88 ? -1.117 -7.688 8.889 1.00 45.00 88 SER A N 1
ATOM 682 C CA . SER A 1 88 ? -1.805 -6.760 9.792 1.00 45.00 88 SER A CA 1
ATOM 683 C C . SER A 1 88 ? -1.364 -5.312 9.573 1.00 45.00 88 SER A C 1
ATOM 685 O O . SER A 1 88 ? -1.037 -4.594 10.518 1.00 45.00 88 SER A O 1
ATOM 687 N N . THR A 1 89 ? -1.436 -4.818 8.334 1.00 43.28 89 THR A N 1
ATOM 688 C CA . THR A 1 89 ? -1.832 -3.408 8.208 1.00 43.28 89 THR A CA 1
ATOM 689 C C . THR A 1 89 ? -3.331 -3.381 8.455 1.00 43.28 89 THR A C 1
ATOM 691 O O . THR A 1 89 ? -4.125 -3.523 7.528 1.00 43.28 89 THR A O 1
ATOM 694 N N . ALA A 1 90 ? -3.724 -3.287 9.724 1.00 43.84 90 ALA A N 1
ATOM 695 C CA . ALA A 1 90 ? -5.106 -3.049 10.105 1.00 43.84 90 ALA A CA 1
ATOM 696 C C . ALA A 1 90 ? -5.475 -1.627 9.656 1.00 43.84 90 ALA A C 1
ATOM 698 O O . ALA A 1 90 ? -5.486 -0.677 10.436 1.00 43.84 90 ALA A O 1
ATOM 699 N N . TRP A 1 91 ? -5.709 -1.464 8.353 1.00 49.72 91 TRP A N 1
ATOM 700 C CA . TRP A 1 91 ? -6.338 -0.282 7.801 1.00 49.72 91 TRP A CA 1
ATOM 701 C C . TRP A 1 91 ? -7.708 -0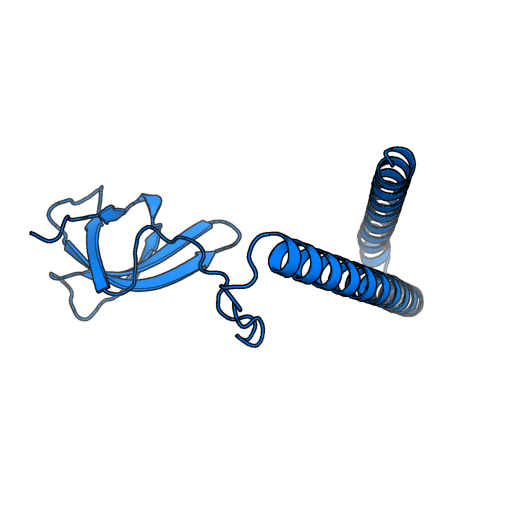.201 8.459 1.00 49.72 91 TRP A C 1
ATOM 703 O O . TRP A 1 91 ? -8.531 -1.101 8.288 1.00 49.72 91 TRP A O 1
ATOM 713 N N . TYR A 1 92 ? -7.922 0.841 9.260 1.00 51.16 92 TYR A N 1
ATOM 714 C CA . TYR A 1 92 ? -9.186 1.086 9.941 1.00 51.16 92 TYR A CA 1
ATOM 715 C C . TYR A 1 92 ? -10.274 1.309 8.882 1.00 51.16 92 TYR A C 1
ATOM 717 O O . TYR A 1 92 ? -10.485 2.417 8.390 1.00 51.16 92 TYR A O 1
ATOM 725 N N . THR A 1 93 ? -10.915 0.225 8.452 1.00 58.81 93 THR A N 1
ATOM 726 C CA . THR A 1 93 ? -12.088 0.272 7.589 1.00 58.81 93 THR A CA 1
ATOM 727 C C . THR A 1 93 ? -13.287 0.506 8.509 1.00 58.81 93 THR A C 1
ATOM 729 O O . THR A 1 93 ? -13.502 -0.276 9.431 1.00 58.81 93 THR A O 1
ATOM 732 N N . PRO A 1 94 ? -14.094 1.567 8.309 1.00 66.81 94 PRO A N 1
ATOM 733 C CA . PRO A 1 94 ? -15.264 1.820 9.160 1.00 66.81 94 PRO A CA 1
ATOM 734 C C . PRO A 1 94 ? -16.313 0.701 9.090 1.00 66.81 94 PRO A C 1
ATOM 736 O O . PRO A 1 94 ? -17.229 0.645 9.900 1.00 66.81 94 PRO A O 1
ATOM 739 N N . PHE A 1 95 ? -16.197 -0.166 8.087 1.00 75.94 95 PHE A N 1
ATOM 740 C CA . PHE A 1 95 ? -17.156 -1.195 7.733 1.00 75.94 95 PHE A CA 1
ATOM 741 C C . PHE A 1 95 ? -16.472 -2.556 7.832 1.00 75.94 95 PHE A C 1
ATOM 743 O O . PHE A 1 95 ? -16.004 -3.098 6.831 1.00 75.94 95 PHE A O 1
ATOM 750 N N . ALA A 1 96 ? -16.381 -3.080 9.054 1.00 79.75 96 ALA A N 1
ATOM 751 C CA . ALA A 1 96 ? -15.871 -4.424 9.288 1.00 79.75 96 ALA A CA 1
ATOM 752 C C . ALA A 1 96 ? -16.748 -5.465 8.575 1.00 79.75 96 ALA A C 1
ATOM 754 O O . ALA A 1 96 ? -17.954 -5.273 8.395 1.00 79.75 96 ALA A O 1
ATOM 755 N N . ARG A 1 97 ? -16.155 -6.598 8.193 1.00 84.50 97 ARG A N 1
ATOM 756 C CA . ARG A 1 97 ? -16.925 -7.754 7.725 1.00 84.50 97 ARG A CA 1
ATOM 757 C C . ARG A 1 97 ? -17.955 -8.141 8.794 1.00 84.50 97 ARG A C 1
ATOM 759 O O . ARG A 1 97 ? -17.608 -8.266 9.962 1.00 84.50 97 ARG A O 1
ATOM 766 N N . GLY A 1 98 ? -19.207 -8.318 8.388 1.00 84.44 98 GLY A N 1
ATOM 767 C CA . GLY A 1 98 ? -20.344 -8.561 9.276 1.00 84.44 98 GLY A CA 1
ATOM 768 C C . GLY A 1 98 ? -21.092 -7.300 9.720 1.00 84.44 98 GLY A C 1
ATOM 769 O O . GLY A 1 98 ? -22.198 -7.430 10.232 1.00 84.44 98 GLY A O 1
ATOM 770 N N . ALA A 1 99 ? -20.558 -6.096 9.486 1.00 85.94 99 ALA A N 1
ATOM 771 C CA . ALA A 1 99 ? -21.232 -4.858 9.870 1.00 85.94 99 ALA A CA 1
ATOM 772 C C . ALA A 1 99 ? -22.564 -4.679 9.125 1.00 85.94 99 ALA A C 1
ATOM 774 O O . ALA A 1 99 ? -22.635 -4.869 7.902 1.00 85.94 99 ALA A O 1
ATOM 775 N N . ARG A 1 100 ? -23.599 -4.257 9.863 1.00 89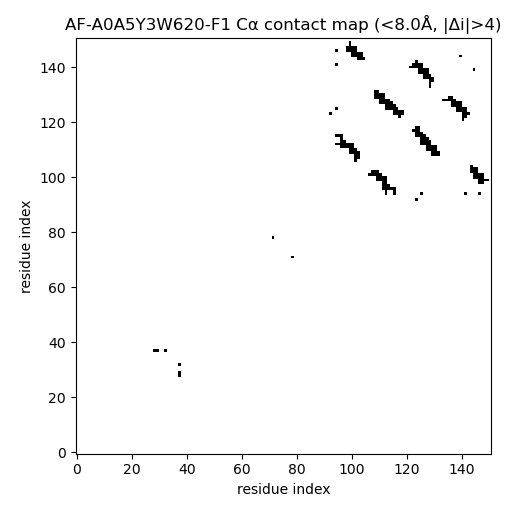.12 100 ARG A N 1
ATOM 776 C CA . ARG A 1 100 ? -24.891 -3.858 9.302 1.00 89.12 100 ARG A CA 1
ATOM 777 C C . ARG A 1 100 ? -24.774 -2.468 8.679 1.00 89.12 100 ARG A C 1
ATOM 779 O O . ARG A 1 100 ? -24.339 -1.505 9.312 1.00 89.12 100 ARG A O 1
ATOM 786 N N . VAL A 1 101 ? -25.172 -2.352 7.420 1.00 88.62 101 VAL A N 1
ATOM 787 C CA . VAL A 1 101 ? -25.100 -1.104 6.655 1.00 88.62 101 VAL A CA 1
ATOM 788 C C . VAL A 1 101 ? -26.410 -0.828 5.933 1.00 88.62 101 VAL A C 1
ATOM 790 O O . VAL A 1 101 ? -27.174 -1.745 5.648 1.00 88.62 101 VAL A O 1
ATOM 793 N N . HIS A 1 102 ? -26.653 0.438 5.607 1.00 89.00 102 HIS A N 1
ATOM 794 C CA . HIS A 1 102 ? -27.724 0.861 4.708 1.00 89.00 102 HIS A CA 1
ATOM 795 C C . HIS A 1 102 ? -27.153 1.722 3.580 1.00 89.00 102 HIS A C 1
ATOM 797 O O . HIS A 1 102 ? -26.079 2.323 3.708 1.00 89.00 102 HIS A O 1
ATOM 803 N N . LEU A 1 103 ? -27.873 1.816 2.466 1.00 88.06 103 LEU A N 1
ATOM 804 C CA . LEU A 1 103 ? -27.523 2.763 1.409 1.00 88.06 103 LEU A CA 1
ATOM 805 C C . LEU A 1 103 ? -28.014 4.156 1.768 1.00 88.06 103 LEU A C 1
ATOM 807 O O . LEU A 1 103 ? -29.195 4.360 2.015 1.00 88.06 103 LEU A O 1
ATOM 811 N N . LYS A 1 104 ? -27.144 5.161 1.680 1.00 88.06 104 LYS A N 1
ATOM 812 C CA . LYS A 1 104 ? -27.552 6.555 1.922 1.00 88.06 104 LYS A CA 1
ATOM 813 C C . LYS A 1 104 ? -28.660 7.029 0.979 1.00 88.06 104 LYS A C 1
ATOM 815 O O . LYS A 1 104 ? -29.475 7.855 1.363 1.00 88.06 104 LYS A O 1
ATOM 820 N N . SER A 1 105 ? -28.690 6.516 -0.253 1.00 86.19 105 SER A N 1
ATOM 821 C CA . SER A 1 105 ? -29.731 6.837 -1.238 1.00 86.19 105 SER A CA 1
ATOM 822 C C . SER A 1 105 ? -31.061 6.122 -0.989 1.00 86.19 105 SER A C 1
ATOM 824 O O . SER A 1 105 ? -32.070 6.530 -1.553 1.00 86.19 105 SER A O 1
ATOM 826 N N . ARG A 1 106 ? -31.043 5.022 -0.227 1.00 82.81 106 ARG A N 1
ATOM 827 C CA . ARG A 1 106 ? -32.196 4.171 0.101 1.00 82.81 106 ARG A CA 1
ATOM 828 C C . ARG A 1 106 ? -32.011 3.627 1.519 1.00 82.81 106 ARG A C 1
ATOM 830 O O . ARG A 1 106 ? -31.496 2.519 1.673 1.00 82.81 106 ARG A O 1
ATOM 837 N N . PRO A 1 107 ? -32.311 4.440 2.549 1.00 81.56 107 PRO A N 1
ATOM 838 C CA . PRO A 1 107 ? -32.046 4.074 3.940 1.00 81.56 107 PRO A CA 1
ATOM 839 C C . PRO A 1 107 ? -32.820 2.838 4.405 1.00 81.56 107 PRO A C 1
ATOM 841 O O . PRO A 1 107 ? -32.394 2.175 5.337 1.00 81.56 107 PRO A O 1
ATOM 844 N N . ASP A 1 108 ? -33.927 2.536 3.731 1.00 82.12 108 ASP A N 1
ATOM 845 C CA . ASP A 1 108 ? -34.765 1.344 3.852 1.00 82.12 108 ASP A CA 1
ATOM 846 C C . ASP A 1 108 ? -34.096 0.062 3.336 1.00 82.12 108 ASP A C 1
ATOM 848 O O . ASP A 1 108 ? -34.492 -1.033 3.725 1.00 82.12 108 ASP A O 1
ATOM 852 N N . GLN A 1 109 ? -33.051 0.184 2.514 1.00 84.62 109 GLN A N 1
ATOM 853 C CA . GLN A 1 109 ? -32.307 -0.949 1.978 1.00 84.62 109 GLN A CA 1
ATOM 854 C C . GLN A 1 109 ? -31.088 -1.262 2.858 1.00 84.62 109 GLN A C 1
ATOM 856 O O . GLN A 1 109 ? -30.051 -0.587 2.797 1.00 84.62 109 GLN A O 1
ATOM 861 N N . HIS A 1 110 ? -31.216 -2.319 3.660 1.00 88.19 110 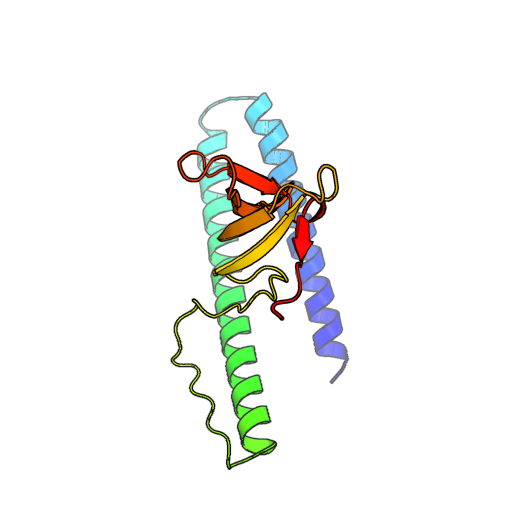HIS A N 1
ATOM 862 C CA . HIS A 1 110 ? -30.216 -2.779 4.624 1.00 88.19 110 HIS A CA 1
ATOM 863 C C . HIS A 1 110 ? -29.412 -3.963 4.076 1.00 88.19 110 HIS A C 1
ATOM 865 O O . HIS A 1 110 ? -29.870 -4.703 3.205 1.00 88.19 110 HIS A O 1
ATOM 871 N N . GLY A 1 111 ? -28.194 -4.149 4.579 1.00 88.81 111 GLY A N 1
ATOM 872 C CA . GLY A 1 111 ? -27.352 -5.273 4.202 1.00 88.81 111 GLY A CA 1
ATOM 873 C C . GLY A 1 111 ? -26.185 -5.515 5.147 1.00 88.81 111 GLY A C 1
ATOM 874 O O . GLY A 1 111 ? -25.954 -4.765 6.097 1.00 88.81 111 GLY A O 1
ATOM 875 N N . ILE A 1 112 ? -25.442 -6.578 4.857 1.00 90.31 112 ILE A N 1
ATOM 876 C CA . ILE A 1 112 ? -24.280 -7.029 5.620 1.00 90.31 112 ILE A CA 1
ATOM 877 C C . ILE A 1 112 ? -23.037 -6.938 4.742 1.00 90.31 112 ILE A C 1
ATOM 879 O O . ILE A 1 112 ? -23.029 -7.378 3.588 1.00 90.31 112 ILE A O 1
ATOM 883 N N . VAL A 1 113 ? -21.964 -6.380 5.297 1.00 88.94 113 VAL A N 1
ATOM 884 C CA . VAL A 1 113 ? -20.660 -6.332 4.629 1.00 88.94 113 VAL A CA 1
ATOM 885 C C . VAL A 1 113 ? -20.046 -7.731 4.615 1.00 88.94 113 VAL A C 1
ATOM 887 O O . VAL A 1 113 ? -19.735 -8.303 5.655 1.00 88.94 113 VAL A O 1
ATOM 890 N N . VAL A 1 114 ? -19.851 -8.287 3.425 1.00 88.12 114 VAL A N 1
ATOM 891 C CA . VAL A 1 114 ? -19.245 -9.609 3.212 1.00 88.12 114 VAL A CA 1
ATOM 892 C C . VAL A 1 114 ? -17.733 -9.497 3.061 1.00 88.12 114 VAL A C 1
ATOM 894 O O . VAL A 1 114 ? -17.007 -10.372 3.527 1.00 88.12 114 VAL A O 1
ATOM 897 N N . ASP A 1 115 ? -17.269 -8.429 2.416 1.00 86.88 115 ASP A N 1
ATOM 898 C CA . ASP A 1 115 ? -15.855 -8.173 2.158 1.00 86.88 115 ASP A CA 1
ATOM 899 C C . ASP A 1 115 ? -15.610 -6.676 1.905 1.00 86.88 115 ASP A C 1
ATOM 901 O O . ASP A 1 115 ? -16.548 -5.914 1.650 1.00 86.88 115 ASP A O 1
ATOM 905 N N . SER A 1 116 ? -14.357 -6.234 1.950 1.00 86.44 116 SER A N 1
ATOM 906 C CA . SER A 1 116 ? -13.986 -4.869 1.587 1.00 86.44 116 SER A CA 1
ATOM 907 C C . SER A 1 116 ? -12.564 -4.786 1.049 1.00 86.44 116 SER A C 1
ATOM 909 O O . SER A 1 116 ? -11.678 -5.515 1.480 1.00 86.44 116 SER A O 1
ATOM 911 N N . PHE A 1 117 ? -12.330 -3.855 0.127 1.00 83.38 117 PHE A N 1
ATOM 912 C CA . PHE A 1 117 ? -10.983 -3.543 -0.338 1.00 83.38 117 PHE A CA 1
ATOM 913 C C . PHE A 1 117 ? -10.840 -2.063 -0.684 1.00 83.38 117 PHE A C 1
ATOM 915 O O . PHE A 1 117 ? -11.813 -1.361 -0.975 1.00 83.38 117 PHE A O 1
ATOM 922 N N . ILE A 1 118 ? -9.599 -1.581 -0.687 1.00 80.62 118 ILE A N 1
ATOM 923 C CA . ILE A 1 118 ? -9.268 -0.214 -1.084 1.00 80.62 118 ILE A CA 1
ATOM 924 C C . ILE A 1 118 ? -8.863 -0.222 -2.556 1.00 80.62 118 ILE A C 1
ATOM 926 O O . ILE A 1 118 ? -7.842 -0.787 -2.938 1.00 80.62 118 ILE A O 1
ATOM 930 N N . HIS A 1 119 ? -9.664 0.424 -3.399 1.00 79.19 119 HIS A N 1
ATOM 931 C CA . HIS A 1 119 ? -9.343 0.605 -4.808 1.00 79.19 119 HIS A CA 1
ATOM 932 C C . HIS A 1 119 ? -8.518 1.884 -4.990 1.00 79.19 119 HIS A C 1
ATOM 934 O O . HIS A 1 119 ? -8.993 2.970 -4.651 1.00 79.19 119 HIS A O 1
ATOM 940 N N . SER A 1 120 ? -7.343 1.791 -5.620 1.00 74.56 120 SER A N 1
ATOM 941 C CA . SER A 1 120 ? -6.390 2.908 -5.797 1.00 74.56 120 SER A CA 1
ATOM 942 C C . SER A 1 120 ? -7.020 4.208 -6.321 1.00 74.56 120 SER A C 1
ATOM 944 O O . SER A 1 120 ? -6.712 5.288 -5.834 1.00 74.56 120 SER A O 1
ATOM 946 N N . ARG A 1 121 ? -7.949 4.111 -7.282 1.00 74.69 121 ARG A N 1
ATOM 947 C CA . ARG A 1 121 ? -8.678 5.270 -7.843 1.00 74.69 121 ARG A CA 1
ATOM 948 C C . ARG A 1 121 ? -10.021 5.611 -7.185 1.00 74.69 121 ARG A C 1
ATOM 950 O O . ARG A 1 121 ? -10.498 6.727 -7.347 1.00 74.69 121 ARG A O 1
ATOM 957 N N . ALA A 1 122 ? -10.676 4.659 -6.519 1.00 69.75 122 ALA A N 1
ATOM 958 C CA . ALA A 1 122 ? -12.082 4.795 -6.108 1.00 69.75 122 ALA A CA 1
ATOM 959 C C . ALA A 1 122 ? -12.286 4.803 -4.584 1.00 69.75 122 ALA A C 1
ATOM 961 O O . ALA A 1 122 ? -13.414 5.000 -4.123 1.00 69.75 122 ALA A O 1
ATOM 962 N N . GLY A 1 123 ? -11.212 4.625 -3.811 1.00 80.94 123 GLY A N 1
ATOM 963 C CA . GLY A 1 123 ? -11.256 4.514 -2.358 1.00 80.94 123 GLY A CA 1
ATOM 964 C C . GLY A 1 123 ? -11.826 3.175 -1.888 1.00 80.94 123 GLY A C 1
ATOM 965 O O . GLY A 1 123 ? -11.844 2.193 -2.633 1.00 80.94 123 GLY A O 1
ATOM 966 N N . LEU A 1 124 ? -12.281 3.140 -0.634 1.00 85.69 124 LEU A N 1
ATOM 967 C CA . LEU A 1 124 ? -12.840 1.945 -0.001 1.00 85.69 124 LEU A CA 1
ATOM 968 C C . LEU A 1 124 ? -14.129 1.489 -0.706 1.00 85.69 124 LEU A C 1
ATOM 970 O O . LEU A 1 124 ? -15.094 2.249 -0.837 1.00 85.69 124 LEU A O 1
ATOM 974 N N . ARG A 1 125 ? -14.150 0.226 -1.132 1.00 88.12 125 ARG A N 1
ATOM 975 C CA . ARG A 1 125 ? -15.330 -0.473 -1.641 1.00 88.12 125 ARG A CA 1
ATOM 976 C C . ARG A 1 125 ? -15.684 -1.625 -0.713 1.00 88.12 125 ARG A C 1
ATOM 978 O O . ARG A 1 125 ? -14.811 -2.375 -0.293 1.00 88.12 125 ARG A O 1
ATOM 985 N N . CYS A 1 126 ? -16.972 -1.771 -0.440 1.00 88.50 126 CYS A N 1
ATOM 986 C CA . CYS A 1 126 ? -17.533 -2.832 0.382 1.00 88.50 126 CYS A CA 1
ATOM 987 C C . CYS A 1 126 ? -18.395 -3.732 -0.502 1.00 88.50 126 CYS A C 1
ATOM 989 O O . CYS A 1 126 ? -19.224 -3.248 -1.276 1.00 88.50 126 CYS A O 1
ATOM 991 N N . HIS A 1 127 ? -18.199 -5.037 -0.397 1.00 90.69 127 HIS A N 1
ATOM 992 C CA . HIS A 1 127 ? -19.093 -6.032 -0.956 1.00 90.69 127 HIS A CA 1
ATOM 993 C C . HIS A 1 127 ? -20.230 -6.242 0.038 1.00 90.69 127 HIS A C 1
ATOM 995 O O . HIS A 1 127 ? -19.990 -6.694 1.156 1.00 90.69 127 HIS A O 1
ATOM 1001 N N . VAL A 1 128 ? -21.450 -5.867 -0.337 1.00 89.50 128 VAL A N 1
ATOM 1002 C CA . VAL A 1 128 ? -22.605 -5.882 0.568 1.00 89.50 128 VAL A CA 1
ATOM 1003 C C . VAL A 1 128 ? -23.650 -6.852 0.039 1.00 89.50 128 VAL A C 1
ATOM 1005 O O . VAL A 1 128 ? -24.008 -6.797 -1.140 1.00 89.50 128 VAL A O 1
ATOM 1008 N N . CYS A 1 129 ? -24.134 -7.725 0.919 1.00 89.44 129 CYS A N 1
ATOM 1009 C CA . CYS A 1 129 ? -25.308 -8.557 0.690 1.00 89.44 129 CYS A CA 1
ATOM 1010 C C . CYS A 1 129 ? -26.529 -7.835 1.268 1.00 89.44 129 CYS A C 1
ATOM 1012 O O . CYS A 1 129 ? -26.585 -7.629 2.478 1.00 89.44 129 CYS A O 1
ATOM 1014 N N . PHE A 1 130 ? -27.449 -7.385 0.414 1.00 86.69 130 PHE A N 1
ATOM 1015 C CA . PHE A 1 130 ? -28.645 -6.656 0.845 1.00 86.69 130 PHE A CA 1
ATOM 1016 C C . PHE A 1 130 ? -29.784 -7.623 1.180 1.00 86.69 130 PHE A C 1
ATOM 1018 O O . PHE A 1 130 ? -29.958 -8.627 0.489 1.00 86.69 130 PHE A O 1
ATOM 1025 N N . ASP A 1 131 ? -30.564 -7.295 2.211 1.00 81.62 131 ASP A N 1
ATOM 1026 C CA . ASP A 1 131 ? -31.617 -8.154 2.767 1.00 81.62 131 ASP A CA 1
ATOM 1027 C C . ASP A 1 131 ? -32.704 -8.482 1.725 1.00 81.62 131 ASP A C 1
ATOM 1029 O O . ASP A 1 131 ? -33.140 -9.628 1.614 1.00 81.62 131 ASP A O 1
ATOM 1033 N N . ASP A 1 132 ? -33.068 -7.505 0.891 1.00 74.12 132 ASP A N 1
ATOM 1034 C CA . ASP A 1 132 ? -34.119 -7.637 -0.132 1.00 74.12 132 ASP A CA 1
ATOM 1035 C C . ASP A 1 132 ? -33.703 -8.526 -1.319 1.00 74.12 132 ASP A C 1
ATOM 1037 O O . ASP A 1 132 ? -34.535 -9.003 -2.090 1.00 74.12 132 ASP A O 1
ATOM 1041 N N . GLU A 1 133 ? -32.397 -8.737 -1.493 1.00 63.28 133 GLU A N 1
ATOM 1042 C CA . GLU A 1 133 ? -31.809 -9.393 -2.659 1.00 63.28 133 GLU A CA 1
ATOM 1043 C C . GLU A 1 133 ? -30.697 -10.361 -2.241 1.00 63.28 133 GLU A C 1
ATOM 1045 O O . GLU A 1 133 ? -29.671 -10.414 -2.908 1.00 63.28 133 GLU A O 1
ATOM 1050 N N . CYS A 1 134 ? -30.869 -11.133 -1.162 1.00 52.09 134 CYS A N 1
ATOM 1051 C CA . CYS A 1 134 ? -29.827 -11.942 -0.493 1.00 52.09 134 CYS A CA 1
ATOM 1052 C C . CYS A 1 134 ? -28.980 -12.897 -1.398 1.00 52.09 134 CYS A C 1
ATOM 1054 O O . CYS A 1 134 ? -28.006 -13.487 -0.946 1.00 52.09 134 CYS A O 1
ATOM 1056 N N . ASN A 1 135 ? -29.283 -13.004 -2.700 1.00 52.28 135 ASN A N 1
ATOM 1057 C CA . ASN A 1 135 ? -28.494 -13.688 -3.737 1.00 52.28 135 ASN A CA 1
ATOM 1058 C C . ASN A 1 135 ? -27.702 -12.771 -4.703 1.00 52.28 135 ASN A C 1
ATOM 1060 O O . ASN A 1 135 ? -27.052 -13.270 -5.622 1.00 52.28 135 ASN A O 1
ATOM 1064 N N . ARG A 1 136 ? -27.750 -11.443 -4.556 1.00 65.94 136 ARG A N 1
ATOM 1065 C CA . ARG A 1 136 ? -27.054 -10.462 -5.406 1.00 65.94 136 ARG A CA 1
ATOM 1066 C C . ARG A 1 136 ? -26.218 -9.528 -4.549 1.00 65.94 136 ARG A C 1
ATOM 1068 O O . ARG A 1 136 ? -26.494 -8.338 -4.401 1.00 65.94 136 ARG A O 1
ATOM 1075 N N . SER A 1 137 ? -25.154 -10.082 -3.987 1.00 80.12 137 SER A N 1
ATOM 1076 C CA . SER A 1 137 ? -24.111 -9.267 -3.387 1.00 80.12 137 SER A CA 1
ATOM 1077 C C . SER A 1 137 ? -23.504 -8.343 -4.449 1.00 80.12 137 SER A C 1
ATOM 1079 O O . SER A 1 137 ? -23.256 -8.750 -5.587 1.00 80.12 137 SER A O 1
ATOM 1081 N N . ARG A 1 138 ? -23.291 -7.072 -4.102 1.00 85.94 138 ARG A N 1
ATOM 1082 C CA . ARG A 1 138 ? -22.722 -6.084 -5.029 1.00 85.94 138 ARG A CA 1
ATOM 1083 C C . ARG A 1 138 ? -21.661 -5.234 -4.361 1.00 85.94 138 ARG A C 1
ATOM 1085 O O . ARG A 1 138 ? -21.693 -4.984 -3.158 1.00 85.94 138 ARG A O 1
ATOM 1092 N N . TRP A 1 139 ? -20.734 -4.749 -5.176 1.00 88.75 139 TRP A N 1
ATOM 1093 C CA . TRP A 1 139 ? -19.716 -3.805 -4.741 1.00 88.75 139 TRP A CA 1
ATOM 1094 C C . TRP A 1 139 ? -20.291 -2.392 -4.660 1.00 88.75 139 TRP A C 1
ATOM 1096 O O . TRP A 1 139 ? -20.773 -1.848 -5.653 1.00 88.75 139 TRP A O 1
ATOM 1106 N N . VAL A 1 140 ? -20.196 -1.782 -3.483 1.00 86.88 140 VAL A N 1
ATOM 1107 C CA . VAL A 1 140 ? -20.665 -0.423 -3.200 1.00 86.88 140 VAL A CA 1
ATOM 1108 C C . VAL A 1 140 ? -19.499 0.413 -2.684 1.00 86.88 140 VAL A C 1
ATOM 1110 O O . VAL A 1 140 ? -18.654 -0.066 -1.932 1.00 86.88 140 VAL A O 1
ATOM 1113 N N . ASN A 1 141 ? -19.424 1.680 -3.094 1.00 88.12 141 ASN A N 1
ATOM 1114 C CA . ASN A 1 141 ? -18.453 2.605 -2.513 1.00 88.12 141 ASN A CA 1
ATOM 1115 C C . ASN A 1 141 ? -18.835 2.900 -1.056 1.00 88.12 141 ASN A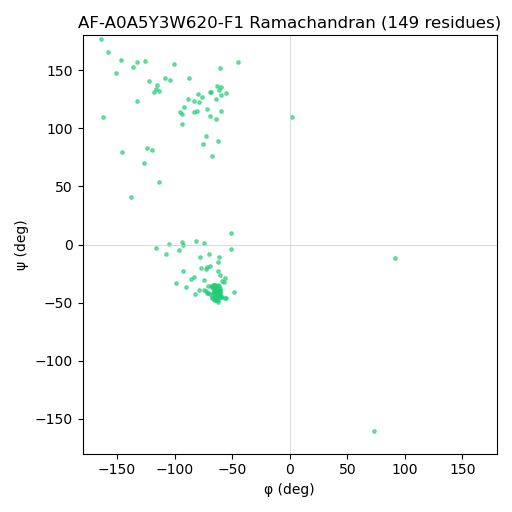 C 1
ATOM 1117 O O . ASN A 1 141 ? -19.976 3.277 -0.792 1.00 88.12 141 ASN A O 1
ATOM 1121 N N . ALA A 1 142 ? -17.883 2.796 -0.130 1.00 85.69 142 ALA A N 1
ATOM 1122 C CA . ALA A 1 142 ? -18.112 3.031 1.293 1.00 85.69 142 ALA A CA 1
ATOM 1123 C C . ALA A 1 142 ? -18.700 4.422 1.589 1.00 85.69 142 ALA A C 1
ATOM 1125 O O . ALA A 1 142 ? -19.479 4.584 2.521 1.00 85.69 142 ALA A O 1
ATOM 1126 N N . LYS A 1 143 ? -18.409 5.429 0.751 1.00 85.56 143 LYS A N 1
ATOM 1127 C CA . LYS A 1 143 ? -18.996 6.776 0.875 1.00 85.56 143 LYS A CA 1
ATOM 1128 C C . LYS A 1 143 ? -20.525 6.788 0.758 1.00 85.56 143 LYS A C 1
ATOM 1130 O O . LYS A 1 143 ? -21.162 7.676 1.329 1.00 85.56 143 LYS A O 1
ATOM 1135 N N . ASN A 1 144 ? -21.094 5.808 0.059 1.00 88.19 144 ASN A N 1
ATOM 1136 C CA . ASN A 1 144 ? -22.531 5.665 -0.176 1.00 88.19 144 ASN A CA 1
ATOM 1137 C C . ASN A 1 144 ? -23.220 4.782 0.874 1.00 88.19 144 ASN A C 1
ATOM 1139 O O . ASN A 1 144 ? -24.433 4.595 0.798 1.00 88.19 144 ASN A O 1
ATOM 1143 N N . LEU A 1 145 ? -22.463 4.251 1.836 1.00 87.62 145 LEU A N 1
ATOM 1144 C CA . LEU A 1 145 ? -22.973 3.422 2.919 1.00 87.62 145 LEU A CA 1
ATOM 1145 C C . LEU A 1 145 ? -23.032 4.227 4.218 1.00 87.62 145 LEU A C 1
ATOM 1147 O O . LEU A 1 145 ? -22.160 5.053 4.501 1.00 87.62 145 LEU A O 1
ATOM 1151 N N . GLY A 1 146 ? -24.085 3.997 4.992 1.00 87.50 146 GLY A N 1
ATOM 1152 C CA . GLY A 1 146 ? -24.177 4.391 6.391 1.00 87.50 146 GLY A CA 1
ATOM 1153 C C . GLY A 1 146 ? -24.095 3.155 7.281 1.00 87.50 146 GLY A C 1
ATOM 1154 O O . GLY A 1 146 ? -24.612 2.098 6.918 1.00 87.50 146 GLY A O 1
ATOM 1155 N N . LEU A 1 147 ? -23.436 3.280 8.433 1.00 86.62 147 LEU A N 1
ATOM 1156 C CA . LEU A 1 147 ? -23.496 2.260 9.478 1.00 86.62 147 LEU A CA 1
ATOM 1157 C C . LEU A 1 147 ? -24.898 2.267 10.078 1.00 86.62 147 LEU A C 1
ATOM 1159 O O . LEU A 1 147 ? -25.429 3.327 10.416 1.00 86.62 147 LEU A O 1
ATOM 1163 N N . VAL A 1 148 ? -25.491 1.087 10.192 1.00 82.00 148 VAL A N 1
ATOM 1164 C CA . VAL A 1 148 ? -26.661 0.890 11.039 1.00 82.00 148 VAL A CA 1
ATOM 1165 C C . VAL A 1 148 ? -26.106 0.448 12.390 1.00 82.00 148 VAL A C 1
ATOM 1167 O O . VAL A 1 148 ? -25.407 -0.562 12.424 1.00 82.00 148 VAL A O 1
ATOM 1170 N N . PRO A 1 149 ? -26.327 1.203 13.478 1.00 71.88 149 PRO A N 1
ATOM 1171 C CA . PRO A 1 149 ? -25.902 0.755 14.793 1.00 71.88 149 PRO A CA 1
ATOM 1172 C C . PRO A 1 149 ? -26.594 -0.572 15.106 1.00 71.88 149 PRO A C 1
ATOM 1174 O O . PRO A 1 149 ? -27.817 -0.685 14.969 1.00 71.88 149 PRO A O 1
ATOM 1177 N N . ASP A 1 150 ? -25.807 -1.568 15.501 1.00 62.50 150 ASP A N 1
ATOM 1178 C CA . ASP A 1 150 ? -26.364 -2.751 16.140 1.00 62.50 150 ASP A CA 1
ATOM 1179 C C . ASP A 1 150 ? -27.046 -2.288 17.437 1.00 62.50 150 ASP A C 1
ATOM 1181 O O . ASP A 1 150 ? -26.517 -1.427 18.147 1.00 62.50 150 ASP A O 1
ATOM 1185 N N . LYS A 1 151 ? -28.273 -2.767 17.669 1.00 51.00 151 LYS A N 1
ATOM 1186 C CA . LYS A 1 151 ? -29.038 -2.451 18.882 1.00 51.00 151 LYS A CA 1
ATOM 1187 C C . LYS A 1 151 ? -28.285 -2.853 20.143 1.00 51.00 151 LYS A C 1
ATOM 1189 O O . LYS A 1 151 ? -27.686 -3.950 20.134 1.00 51.00 151 LYS A O 1
#

Mean predicted aligned error: 19.86 Å

Organism: Salmonella diarizonae (NCBI:txid59204)

Foldseek 3Di:
DVVVVVVVVVVVVVLVVVVVVLVVVVVVDVVVDDPPVVVVSVVVVVVSVVVVVVVVVVVVVVVVVVVVVVVCVVDVPDPDDPPPPPPPPVPPDVADAQFWKAFQVCNVWIWGFHDWDQDPPQGIWTFTQTPVRNPDTDIDRVVRIDGDDDD

Sequence (151 aa):
MKINHEIRDKAALDNAIVLREIADRMLSEANRSNRTLDSIFYAHLLTSCADFLDDFRKENAELRAQLVAFQKAANPAVAFDLAGGSDSTAWYTPFARGARVHLKSRPDQHGIVVDSFIHSRAGLRCHVCFDDECNRSRWVNAKNLGLVPDK